Protein AF-A0A4Q3WFX7-F1 (afdb_monomer_lite)

pLDDT: mean 85.38, std 9.98, range [42.69, 97.44]

Foldseek 3Di:
DDDDAAEDDDDDDPVSVVCCVVPDDCVSHDPVPDDDDDDDDDDPPDDDDDDDDDD

Sequence (55 aa):
MKAKAKTIPSLHSDAAAEELVDSADLSQHDLSGFKPMRFEIKPKSAALHMRLPLS

Structure (mmCIF, N/CA/C/O backbone):
data_AF-A0A4Q3WFX7-F1
#
_entry.id   AF-A0A4Q3WFX7-F1
#
loop_
_atom_s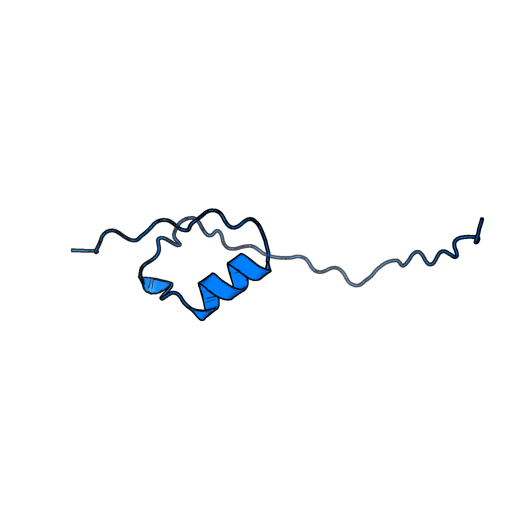ite.group_PDB
_atom_site.id
_atom_site.type_symbol
_atom_site.label_atom_id
_atom_site.label_alt_id
_atom_site.label_comp_id
_atom_site.label_asym_id
_atom_site.label_entity_id
_atom_site.label_seq_id
_atom_site.pdbx_PDB_ins_code
_atom_site.Cartn_x
_atom_site.Cartn_y
_atom_site.Cartn_z
_atom_site.occupancy
_atom_site.B_iso_or_equiv
_atom_site.auth_seq_id
_atom_site.auth_comp_id
_atom_site.auth_asym_id
_atom_site.auth_atom_id
_atom_site.pdbx_PDB_model_num
ATOM 1 N N . MET A 1 1 ? -20.196 9.836 17.101 1.00 42.69 1 MET A N 1
ATOM 2 C CA . MET A 1 1 ? -18.814 9.857 17.629 1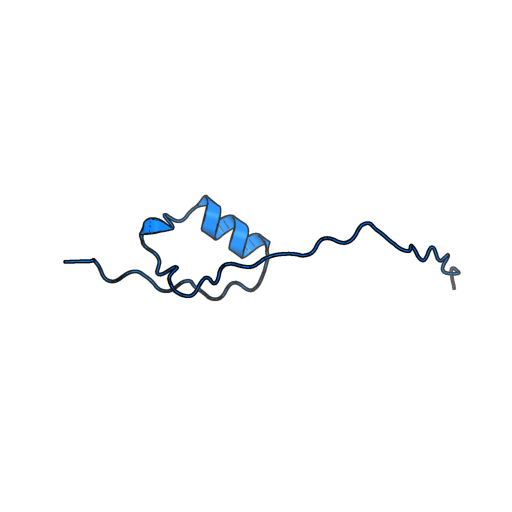.00 42.69 1 MET A CA 1
ATOM 3 C C . MET A 1 1 ? -17.969 8.975 16.723 1.00 42.69 1 MET A C 1
ATOM 5 O O . MET A 1 1 ? -18.356 7.832 16.528 1.00 42.69 1 MET A O 1
ATOM 9 N N . LYS A 1 2 ? -16.904 9.485 16.089 1.00 55.78 2 LYS A N 1
ATOM 10 C CA . LYS A 1 2 ? -15.992 8.616 15.325 1.00 55.78 2 LYS A CA 1
ATOM 11 C C . LYS A 1 2 ? -15.189 7.792 16.334 1.00 55.78 2 LYS A C 1
ATOM 13 O O . LYS A 1 2 ? -14.595 8.376 17.238 1.00 55.78 2 LYS A O 1
ATOM 18 N N . ALA A 1 3 ? -15.225 6.466 16.223 1.00 63.84 3 ALA A N 1
ATOM 19 C CA . ALA A 1 3 ? -14.333 5.606 16.993 1.00 63.84 3 ALA A CA 1
ATOM 20 C C . ALA A 1 3 ? -12.878 6.012 16.701 1.00 63.84 3 ALA A C 1
ATOM 22 O O . ALA A 1 3 ? -12.564 6.412 15.577 1.00 63.84 3 ALA A O 1
ATOM 23 N N . LYS A 1 4 ? -12.007 5.967 17.715 1.00 75.44 4 LYS A N 1
ATOM 24 C CA . LYS A 1 4 ? -10.579 6.264 17.544 1.00 75.44 4 LYS A CA 1
ATOM 25 C C . LYS A 1 4 ? -9.998 5.225 16.578 1.00 75.44 4 LYS A C 1
ATOM 27 O O . LYS A 1 4 ? -9.907 4.054 16.939 1.00 75.44 4 LYS A O 1
ATOM 32 N N . ALA A 1 5 ? -9.661 5.647 15.363 1.00 83.06 5 ALA A N 1
ATOM 33 C CA . ALA A 1 5 ? -9.061 4.771 14.367 1.00 83.06 5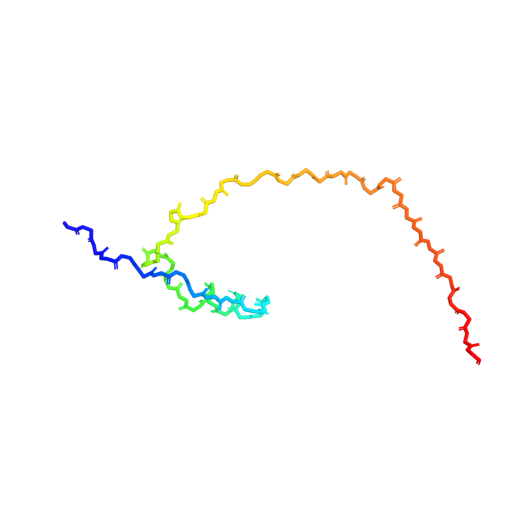 ALA A CA 1
ATOM 34 C C . ALA A 1 5 ? -7.667 4.318 14.836 1.00 83.06 5 ALA A C 1
ATOM 36 O O . ALA A 1 5 ? -6.932 5.088 15.463 1.00 83.06 5 ALA A O 1
ATOM 37 N N . LYS A 1 6 ? -7.324 3.053 14.584 1.00 89.19 6 LYS A N 1
ATOM 38 C CA . LYS A 1 6 ? -6.033 2.463 14.963 1.00 89.19 6 LYS A CA 1
ATOM 39 C C . LYS A 1 6 ? -4.933 3.006 14.057 1.00 89.19 6 LYS A C 1
ATOM 41 O O . LYS A 1 6 ? -5.122 3.122 12.851 1.00 89.19 6 LYS A O 1
ATOM 46 N N . THR A 1 7 ? -3.757 3.280 14.605 1.00 91.00 7 THR A N 1
ATOM 47 C CA . THR A 1 7 ? -2.595 3.637 13.781 1.00 91.00 7 THR A CA 1
ATOM 48 C C . THR A 1 7 ? -2.164 2.447 12.923 1.00 91.00 7 THR A C 1
ATOM 50 O O . THR A 1 7 ? -2.249 1.299 13.366 1.00 91.00 7 THR A O 1
ATOM 53 N N . ILE A 1 8 ? -1.699 2.709 11.702 1.00 89.75 8 ILE A N 1
ATOM 54 C CA . ILE A 1 8 ? -1.073 1.689 10.850 1.00 89.75 8 ILE A CA 1
ATOM 55 C C . ILE A 1 8 ? 0.268 1.268 11.486 1.00 89.75 8 ILE A C 1
ATOM 57 O O . ILE A 1 8 ? 1.041 2.147 11.881 1.00 89.75 8 ILE A O 1
ATOM 61 N N . PRO A 1 9 ? 0.551 -0.040 11.636 1.00 90.19 9 PRO A N 1
ATOM 62 C CA . PRO A 1 9 ? 1.823 -0.514 12.176 1.00 90.19 9 PRO A CA 1
ATOM 63 C C . PRO A 1 9 ? 2.978 -0.298 11.186 1.00 90.19 9 PRO A C 1
ATOM 65 O O . PRO A 1 9 ? 2.775 -0.208 9.978 1.00 90.19 9 PRO A O 1
ATOM 68 N N . SER A 1 10 ? 4.210 -0.247 11.701 1.00 92.00 10 SER A N 1
ATOM 69 C CA . SER A 1 10 ? 5.414 -0.244 10.862 1.00 92.00 10 SER A CA 1
ATOM 70 C C . SER A 1 10 ? 5.631 -1.636 10.269 1.00 92.00 10 SER A C 1
ATOM 72 O O . SER A 1 10 ? 5.814 -2.601 11.010 1.00 92.00 10 SER A O 1
ATOM 74 N N . LEU A 1 11 ? 5.610 -1.735 8.940 1.00 94.00 11 LEU A N 1
ATOM 75 C CA . LEU A 1 11 ? 5.807 -2.977 8.195 1.00 94.00 11 LEU A CA 1
ATOM 76 C C . LEU A 1 11 ? 7.213 -2.977 7.586 1.00 94.00 11 LEU A C 1
ATOM 78 O O . LEU A 1 11 ? 7.622 -1.999 6.963 1.00 94.00 11 LEU A O 1
ATOM 82 N N . HIS A 1 12 ? 7.960 -4.062 7.792 1.00 95.50 12 HIS A N 1
ATOM 83 C CA . HIS A 1 12 ? 9.378 -4.162 7.413 1.00 95.50 12 HIS A CA 1
ATOM 84 C C . HIS A 1 12 ? 9.633 -5.094 6.220 1.00 95.50 12 HIS A C 1
ATOM 86 O O . HIS A 1 12 ? 10.781 -5.277 5.819 1.00 95.50 12 HIS A O 1
ATOM 92 N N . SER A 1 13 ? 8.582 -5.692 5.661 1.00 96.94 13 SER A N 1
ATOM 93 C CA . SER A 1 13 ? 8.650 -6.547 4.479 1.00 96.94 13 SER A CA 1
ATOM 94 C C . SER A 1 13 ? 7.349 -6.476 3.688 1.00 96.94 13 SER A C 1
ATOM 96 O O . SER A 1 13 ? 6.282 -6.236 4.258 1.00 96.94 13 SER A O 1
ATOM 98 N N . ASP A 1 14 ? 7.446 -6.741 2.385 1.00 94.44 14 ASP A N 1
ATOM 99 C CA . ASP A 1 14 ? 6.281 -6.816 1.500 1.00 94.44 14 ASP A CA 1
ATOM 100 C C . ASP A 1 14 ? 5.324 -7.928 1.956 1.00 94.44 14 ASP A C 1
ATOM 102 O O . ASP A 1 14 ? 4.126 -7.694 2.064 1.00 94.44 14 ASP A O 1
ATOM 106 N N . ALA A 1 15 ? 5.849 -9.088 2.370 1.00 97.44 15 ALA A N 1
ATOM 107 C CA . ALA A 1 15 ? 5.043 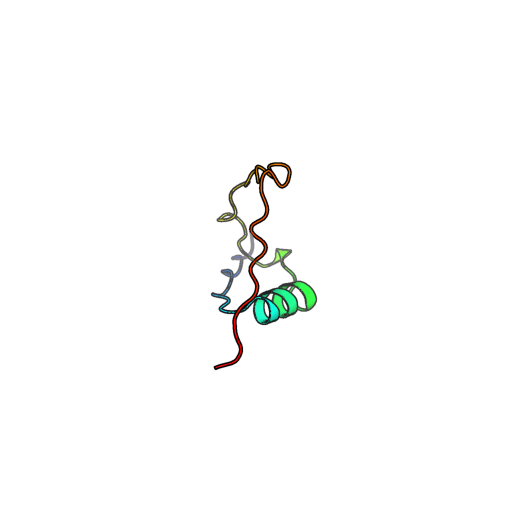-10.191 2.905 1.00 97.44 15 ALA A CA 1
ATOM 108 C C . ALA A 1 15 ? 4.221 -9.795 4.150 1.00 97.44 15 ALA A C 1
ATOM 110 O O . ALA A 1 15 ? 3.061 -10.177 4.273 1.00 97.44 15 ALA A O 1
ATOM 111 N N . ALA A 1 16 ? 4.789 -8.994 5.061 1.00 95.88 16 ALA A N 1
ATOM 112 C CA . ALA A 1 16 ? 4.051 -8.501 6.227 1.00 95.88 16 ALA A CA 1
ATOM 113 C C . ALA A 1 16 ? 2.956 -7.493 5.833 1.00 95.88 16 ALA A C 1
ATOM 115 O O . ALA A 1 16 ? 1.927 -7.396 6.501 1.00 95.88 16 ALA A O 1
ATOM 116 N N . ALA A 1 17 ? 3.171 -6.732 4.756 1.00 94.00 17 ALA A N 1
ATOM 117 C CA . ALA A 1 17 ? 2.153 -5.843 4.212 1.00 94.00 17 ALA A CA 1
ATOM 118 C C . ALA A 1 17 ? 1.010 -6.621 3.553 1.00 94.00 17 ALA A C 1
ATOM 120 O O . ALA A 1 17 ? -0.152 -6.289 3.782 1.00 94.00 17 ALA A O 1
ATOM 121 N N . GLU A 1 18 ? 1.334 -7.667 2.792 1.00 96.69 18 GLU A N 1
ATOM 122 C CA . GLU A 1 18 ? 0.351 -8.569 2.187 1.00 96.69 18 GLU A CA 1
ATOM 123 C C . GLU A 1 18 ? -0.538 -9.217 3.255 1.00 96.69 18 GLU A C 1
ATOM 125 O O . GLU A 1 18 ? -1.760 -9.130 3.163 1.00 96.69 18 GLU A O 1
ATOM 130 N N . GLU A 1 19 ? 0.057 -9.771 4.315 1.00 96.19 19 GLU A N 1
ATOM 131 C CA . GLU A 1 19 ? -0.684 -10.402 5.413 1.00 96.19 19 GLU A CA 1
ATOM 132 C C . GLU A 1 19 ? -1.622 -9.419 6.137 1.00 96.19 19 GLU A C 1
ATOM 134 O O . GLU A 1 19 ? -2.751 -9.770 6.488 1.00 96.19 19 GLU A O 1
ATOM 139 N N . LEU A 1 20 ? -1.193 -8.167 6.338 1.00 93.50 20 LEU A N 1
ATOM 140 C CA . LEU A 1 20 ? -2.028 -7.135 6.957 1.00 93.50 20 LEU A CA 1
ATOM 141 C C . LEU A 1 20 ? -3.246 -6.805 6.089 1.00 93.50 20 LEU A C 1
ATOM 143 O O . LEU A 1 20 ? -4.352 -6.684 6.608 1.00 93.50 20 LEU A O 1
ATOM 147 N N . VAL A 1 21 ? -3.049 -6.642 4.781 1.00 93.06 21 VAL A N 1
ATOM 148 C CA . VAL A 1 21 ? -4.141 -6.317 3.854 1.00 93.06 21 VAL A CA 1
ATOM 149 C C . VAL A 1 21 ? -5.125 -7.479 3.726 1.00 93.06 21 VAL A C 1
ATOM 151 O O . VAL A 1 21 ? -6.323 -7.235 3.611 1.00 93.06 21 VAL A O 1
ATOM 154 N N . ASP A 1 22 ? -4.639 -8.719 3.777 1.00 96.56 22 ASP A N 1
ATOM 155 C CA . ASP A 1 22 ? -5.474 -9.9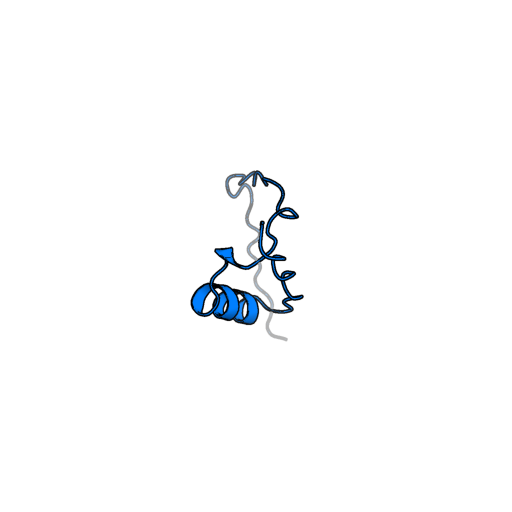17 3.665 1.00 96.56 22 ASP A CA 1
ATOM 156 C C . ASP A 1 22 ? -6.313 -10.170 4.930 1.00 96.56 22 ASP A C 1
ATOM 158 O O . ASP A 1 22 ? -7.482 -10.547 4.856 1.00 96.56 22 ASP A O 1
ATOM 162 N N . SER A 1 23 ? -5.736 -9.924 6.111 1.00 93.38 23 SER A N 1
ATOM 163 C CA . SER A 1 23 ? -6.354 -10.298 7.391 1.00 93.38 23 SER A CA 1
ATOM 164 C C . SER A 1 23 ? -7.061 -9.162 8.141 1.00 93.38 23 SER A C 1
ATOM 166 O O . SER A 1 23 ? -7.934 -9.436 8.971 1.00 93.38 23 SER A O 1
ATOM 168 N N . ALA A 1 24 ? -6.707 -7.894 7.901 1.00 90.56 24 ALA A N 1
ATOM 169 C CA . ALA A 1 24 ? -7.207 -6.767 8.688 1.00 90.56 24 ALA A CA 1
ATOM 170 C C . ALA A 1 24 ? -8.320 -5.976 7.981 1.00 90.56 24 ALA A C 1
ATOM 172 O O . ALA A 1 24 ? -8.235 -5.633 6.804 1.00 90.56 24 ALA A O 1
ATOM 173 N N . ASP A 1 25 ? -9.336 -5.563 8.746 1.00 91.56 25 ASP A N 1
ATOM 174 C CA . ASP A 1 25 ? -10.308 -4.563 8.290 1.00 91.56 25 ASP A CA 1
ATOM 175 C C . ASP A 1 25 ? -9.683 -3.156 8.307 1.00 91.56 25 ASP A C 1
ATOM 177 O O . ASP A 1 25 ? -9.609 -2.485 9.344 1.00 91.56 25 ASP A O 1
ATOM 181 N N . LEU A 1 26 ? -9.263 -2.691 7.128 1.00 89.69 26 LEU A N 1
ATOM 182 C CA . LEU A 1 26 ? -8.624 -1.387 6.930 1.00 89.69 26 LEU A CA 1
ATOM 183 C C . LEU A 1 26 ? -9.531 -0.195 7.278 1.00 89.69 26 LEU A C 1
ATOM 185 O O . LEU A 1 26 ? -9.018 0.892 7.541 1.00 89.69 26 LEU A O 1
ATOM 189 N N . SER A 1 27 ? -10.857 -0.373 7.346 1.00 89.12 27 SER A N 1
ATOM 190 C CA . SER A 1 27 ? -11.781 0.704 7.735 1.00 89.12 27 SER A CA 1
ATOM 191 C C . SER A 1 27 ? -11.620 1.137 9.199 1.00 89.12 27 SER A C 1
ATOM 193 O O . SER A 1 27 ? -12.012 2.245 9.570 1.00 89.12 27 SER A O 1
ATOM 195 N N . GLN A 1 28 ? -10.999 0.285 10.023 1.00 91.00 28 GLN A N 1
ATOM 196 C CA . GLN A 1 28 ? -10.699 0.561 11.430 1.00 91.00 28 GLN A CA 1
ATOM 197 C C . GLN A 1 28 ? -9.384 1.328 11.625 1.00 91.00 28 GLN A C 1
ATOM 199 O O . GLN A 1 28 ? -9.075 1.728 12.753 1.00 91.00 28 GLN A O 1
ATOM 204 N N . HIS A 1 29 ? -8.596 1.513 10.563 1.00 90.00 29 HIS A N 1
ATOM 205 C CA . HIS A 1 29 ? -7.285 2.146 10.624 1.00 90.00 29 HIS A CA 1
ATOM 206 C C . HIS A 1 29 ? -7.319 3.604 10.160 1.00 90.00 29 HIS A C 1
ATOM 208 O O . HIS A 1 29 ? -8.122 4.014 9.323 1.00 90.00 29 HIS A O 1
ATOM 214 N N . ASP A 1 30 ? -6.427 4.408 10.731 1.00 90.56 30 ASP A N 1
ATOM 215 C CA . ASP A 1 30 ? -6.214 5.786 10.316 1.00 90.56 30 ASP A CA 1
ATOM 216 C C . ASP A 1 30 ? -5.365 5.817 9.041 1.00 90.56 30 ASP A C 1
ATOM 218 O O . ASP A 1 30 ? -4.143 5.662 9.076 1.00 90.56 30 ASP A O 1
ATOM 222 N N . LEU A 1 31 ? -6.036 6.017 7.906 1.00 88.56 31 LEU A N 1
ATOM 223 C CA . LEU A 1 31 ? -5.416 6.143 6.585 1.00 88.56 31 LEU A CA 1
ATOM 224 C C . LEU A 1 31 ? -5.208 7.609 6.167 1.00 88.56 31 LEU A C 1
ATOM 226 O O . LEU A 1 31 ? -4.795 7.868 5.039 1.00 88.56 31 LEU A O 1
ATOM 230 N N . SER A 1 32 ? -5.464 8.584 7.049 1.00 85.69 32 SER A N 1
ATOM 231 C CA . SER A 1 32 ? -5.372 10.018 6.714 1.00 85.69 32 SER A CA 1
ATOM 232 C C . SER A 1 32 ? -3.959 10.481 6.331 1.00 85.69 32 SER A C 1
ATOM 234 O O . SER A 1 32 ? -3.801 11.495 5.653 1.00 85.69 32 SER A O 1
ATOM 236 N N . GLY A 1 33 ? -2.930 9.721 6.720 1.00 83.25 33 GLY A N 1
ATOM 237 C CA . GLY A 1 33 ? -1.540 9.961 6.330 1.00 83.25 33 GLY A CA 1
ATOM 238 C C . GLY A 1 33 ? -1.210 9.588 4.880 1.00 83.25 33 GLY A C 1
ATOM 239 O O . GLY A 1 33 ? -0.166 10.009 4.374 1.00 83.25 33 GLY A O 1
ATOM 240 N N . PHE A 1 34 ? -2.070 8.825 4.195 1.00 84.81 34 PHE A N 1
ATOM 241 C CA . PHE A 1 34 ? -1.845 8.435 2.806 1.00 84.81 34 PHE A CA 1
ATOM 242 C C . PHE A 1 34 ? -2.053 9.641 1.894 1.00 84.81 34 PHE A C 1
ATOM 244 O O . PHE A 1 34 ? -3.127 10.240 1.832 1.00 84.81 34 PHE A O 1
ATOM 251 N N . LYS A 1 35 ? -1.000 9.999 1.162 1.00 84.56 35 LYS A N 1
ATOM 252 C CA . LYS A 1 35 ? -1.046 11.073 0.173 1.00 84.56 35 LYS A CA 1
ATOM 253 C C . LYS A 1 35 ? -1.302 10.465 -1.203 1.00 84.56 35 LYS A C 1
ATOM 255 O O . LYS A 1 35 ? -0.648 9.477 -1.538 1.00 84.56 35 LYS A O 1
ATOM 260 N N . PRO A 1 36 ? -2.192 11.053 -2.021 1.00 83.12 36 PRO A N 1
ATOM 261 C CA . PRO A 1 36 ? -2.312 10.674 -3.421 1.00 83.12 36 PRO A CA 1
ATOM 262 C C . PRO A 1 36 ? -0.938 10.757 -4.092 1.00 83.12 36 PRO A C 1
ATOM 264 O O . PRO A 1 36 ? -0.309 11.816 -4.101 1.00 83.12 36 PRO A O 1
ATOM 267 N N . MET A 1 37 ? -0.461 9.635 -4.625 1.00 80.75 37 MET A N 1
ATOM 268 C CA . MET A 1 37 ? 0.814 9.553 -5.333 1.00 80.75 37 MET A CA 1
ATOM 269 C C . MET A 1 37 ? 0.548 9.292 -6.811 1.00 80.75 37 MET A C 1
ATOM 271 O O . MET A 1 37 ? -0.254 8.428 -7.162 1.00 80.75 37 MET A O 1
ATOM 275 N N . ARG A 1 38 ? 1.231 10.039 -7.683 1.00 82.75 38 ARG A N 1
ATOM 276 C CA . ARG A 1 38 ? 1.233 9.790 -9.125 1.00 82.75 38 ARG A CA 1
ATOM 277 C C . ARG A 1 38 ? 2.571 9.175 -9.505 1.00 82.75 38 ARG A C 1
ATOM 279 O O . ARG A 1 38 ? 3.596 9.843 -9.417 1.00 82.75 38 ARG A O 1
ATOM 286 N N . PHE A 1 39 ? 2.553 7.919 -9.931 1.00 80.88 39 PHE A N 1
ATOM 287 C CA . PHE A 1 39 ? 3.735 7.268 -10.481 1.00 80.88 39 PHE A CA 1
ATOM 288 C C . PHE A 1 39 ? 3.872 7.642 -11.955 1.00 80.88 39 PHE A C 1
ATOM 290 O O . PHE A 1 39 ? 2.966 7.405 -12.754 1.00 80.88 39 PHE A O 1
ATOM 297 N N . GLU A 1 40 ? 5.003 8.235 -12.323 1.00 81.50 40 GLU A N 1
ATOM 298 C CA . GLU A 1 40 ? 5.350 8.449 -13.725 1.00 81.50 40 GLU A CA 1
ATOM 299 C C . GLU A 1 40 ? 6.108 7.227 -14.228 1.00 81.50 40 GLU A C 1
ATOM 301 O O . GLU A 1 40 ? 7.301 7.051 -13.983 1.00 81.50 40 GLU A O 1
ATOM 306 N N . ILE A 1 41 ? 5.386 6.345 -14.915 1.00 78.12 41 ILE A N 1
ATOM 307 C CA . ILE A 1 41 ? 5.973 5.151 -15.512 1.00 78.12 41 ILE A CA 1
ATOM 308 C C . ILE A 1 41 ? 6.463 5.531 -16.906 1.00 78.12 41 ILE A C 1
ATOM 310 O O . ILE A 1 41 ? 5.689 5.623 -17.860 1.00 78.12 41 ILE A O 1
ATOM 314 N N . LYS A 1 42 ? 7.766 5.788 -17.030 1.00 77.44 42 LYS A N 1
ATOM 315 C CA . LYS A 1 42 ? 8.394 5.997 -18.336 1.00 77.44 42 LYS A CA 1
ATOM 316 C C . LYS A 1 42 ? 8.484 4.651 -19.071 1.00 77.44 42 LYS A C 1
ATOM 318 O O . LYS A 1 42 ? 8.855 3.655 -18.443 1.00 77.44 42 LYS A O 1
ATOM 323 N N . PRO A 1 43 ? 8.223 4.596 -20.392 1.00 81.56 43 PRO A N 1
ATOM 324 C CA . PRO A 1 43 ? 8.585 3.434 -21.194 1.00 81.56 43 PRO A CA 1
ATOM 325 C C . PRO A 1 43 ? 10.049 3.066 -20.946 1.00 81.56 43 PRO A C 1
ATOM 327 O O . PRO A 1 43 ? 10.890 3.960 -20.806 1.00 81.56 43 PRO A O 1
ATOM 330 N N . LYS A 1 44 ? 10.357 1.766 -20.893 1.00 79.25 44 LYS A N 1
ATOM 331 C CA . LYS A 1 44 ? 11.722 1.259 -20.707 1.00 79.25 44 LYS A CA 1
ATOM 332 C C . LYS A 1 44 ? 12.638 1.848 -21.787 1.00 79.25 44 LYS A C 1
ATOM 334 O O . LYS A 1 44 ? 12.664 1.362 -22.911 1.00 79.25 44 LYS A O 1
ATOM 339 N N . SER A 1 45 ? 13.357 2.921 -21.452 1.00 82.88 45 SER A N 1
ATOM 340 C CA . SER A 1 45 ? 14.080 3.728 -22.443 1.00 82.88 45 SER A CA 1
ATOM 341 C C . SER A 1 45 ? 15.478 3.203 -22.748 1.00 82.88 45 SER A C 1
ATOM 343 O O . SER A 1 45 ? 16.062 3.579 -23.756 1.00 82.88 45 SER A O 1
ATOM 345 N N . ALA A 1 46 ? 16.026 2.359 -21.875 1.00 80.50 46 ALA A N 1
ATOM 346 C CA . ALA A 1 46 ? 17.307 1.699 -22.070 1.00 80.50 46 ALA A CA 1
ATOM 347 C C . ALA A 1 46 ? 17.341 0.375 -21.293 1.00 80.50 46 ALA A C 1
ATOM 349 O O . ALA A 1 46 ? 16.643 0.207 -20.290 1.00 80.50 46 ALA A O 1
ATOM 350 N N . ALA A 1 47 ? 18.160 -0.563 -21.762 1.00 82.94 47 ALA A N 1
ATOM 351 C CA . ALA A 1 47 ? 18.460 -1.814 -21.079 1.00 82.94 47 ALA A CA 1
ATOM 352 C C . ALA A 1 47 ? 19.968 -2.057 -21.153 1.00 82.94 47 ALA A C 1
ATOM 354 O O . ALA A 1 47 ? 20.537 -2.021 -22.242 1.00 82.94 47 ALA A O 1
ATOM 355 N N . LEU A 1 48 ? 20.606 -2.317 -20.014 1.00 83.31 48 LEU A N 1
ATOM 356 C CA . LEU A 1 48 ? 21.989 -2.777 -19.971 1.00 83.31 48 LEU A CA 1
ATOM 357 C C . LEU A 1 48 ? 21.978 -4.298 -19.799 1.00 83.31 48 LEU A C 1
ATOM 359 O O . LEU A 1 48 ? 21.506 -4.806 -18.785 1.00 83.31 48 LEU A O 1
ATOM 363 N N . HIS A 1 49 ? 22.478 -5.020 -20.798 1.00 84.62 49 HIS A N 1
ATOM 364 C CA . HIS A 1 49 ? 22.655 -6.469 -20.739 1.00 84.62 49 HIS A CA 1
ATOM 365 C C . HIS A 1 49 ? 24.145 -6.766 -20.569 1.00 84.62 49 HIS A C 1
ATOM 367 O O . HIS A 1 49 ? 24.940 -6.435 -21.445 1.00 84.62 49 HIS A O 1
ATOM 373 N N . MET A 1 50 ? 24.527 -7.381 -19.451 1.00 87.88 50 MET A N 1
ATOM 374 C CA . MET A 1 50 ? 25.917 -7.746 -19.166 1.00 87.88 50 MET A CA 1
ATOM 375 C C . MET A 1 50 ? 26.052 -9.256 -18.999 1.00 87.88 50 MET A C 1
ATOM 377 O O . MET A 1 50 ? 25.152 -9.913 -18.478 1.00 87.88 50 MET A O 1
ATO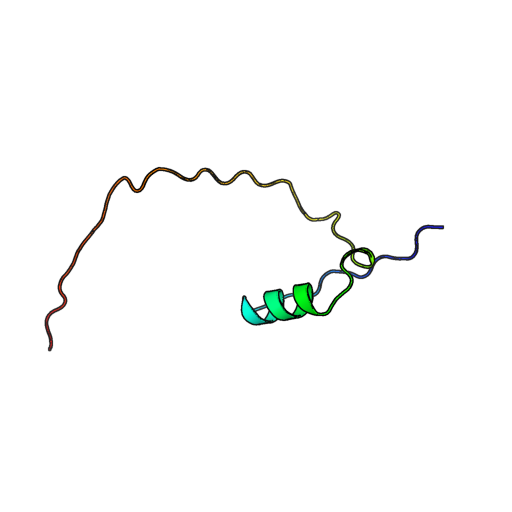M 381 N N . ARG A 1 51 ? 27.198 -9.798 -19.419 1.00 85.88 51 ARG A N 1
ATOM 382 C CA . ARG A 1 51 ? 27.633 -11.153 -19.065 1.00 85.88 51 ARG A CA 1
ATOM 383 C C . ARG A 1 51 ? 28.763 -11.037 -18.053 1.00 85.88 51 ARG A C 1
ATOM 385 O O . ARG A 1 51 ? 29.730 -10.323 -18.302 1.00 85.88 51 ARG A O 1
ATOM 392 N N . LEU A 1 52 ? 28.620 -11.723 -16.927 1.00 84.31 52 LEU A N 1
ATOM 393 C CA . LEU A 1 52 ? 29.657 -11.822 -15.906 1.00 84.31 52 LEU A CA 1
ATOM 394 C C . LEU A 1 52 ? 30.540 -13.041 -16.215 1.00 84.31 52 LEU A C 1
ATOM 396 O O . LEU A 1 52 ? 29.991 -14.101 -16.530 1.00 84.31 52 LEU A O 1
ATOM 400 N N . PRO A 1 53 ? 31.876 -12.913 -16.160 1.00 82.69 53 PRO A N 1
ATOM 401 C CA . PRO A 1 53 ? 32.757 -14.065 -16.260 1.00 82.69 53 PRO A CA 1
ATOM 402 C C . PRO A 1 53 ? 32.607 -14.943 -15.015 1.00 82.69 53 PRO A C 1
ATOM 404 O O . PRO A 1 53 ? 32.414 -14.446 -13.904 1.00 82.69 53 PRO A O 1
ATOM 407 N N . LEU A 1 54 ? 32.701 -16.255 -15.215 1.00 73.62 54 LEU A N 1
ATOM 408 C CA . LEU A 1 54 ? 32.935 -17.186 -14.119 1.00 73.62 54 LEU A CA 1
ATOM 409 C C . LEU A 1 54 ? 34.420 -17.067 -13.762 1.00 73.62 54 LEU A C 1
ATOM 411 O O . LEU A 1 54 ? 35.255 -17.108 -14.667 1.00 73.62 54 LEU A O 1
ATOM 415 N N . SER A 1 55 ? 34.698 -16.808 -12.481 1.00 72.19 55 SER A N 1
ATOM 416 C CA . SER A 1 55 ? 36.055 -16.703 -11.928 1.00 72.19 55 SER A CA 1
ATOM 417 C C . SER A 1 55 ? 36.944 -17.880 -12.310 1.00 72.19 55 SER A C 1
ATOM 419 O O . SER A 1 55 ? 36.413 -19.001 -12.466 1.00 72.19 55 SER A O 1
#

Radius of gyration: 19.83 Å; chains: 1; bounding box: 55×28×40 Å

Secondary structure (DSSP, 8-state):
----PBPPPP--SHHHHHHHHHHS-GGGB--TTPPP---------------PPP-